Protein AF-A0A8K1D498-F1 (afdb_monomer)

pLDDT: mean 79.81, std 13.53, range [51.06, 95.0]

Mean predicted aligned error: 14.37 Å

Sequence (136 aa):
MLKQVLARQSGSTAWMSPQQKLCKALFTINFLNCSFENMSPPVVRHFNSGNQFKLSQRPPVLIRDPETWETKGPYELVTWGRGYACVASPSGPRWIPQKWVKPFVPKNPAPAEGDERQVAVASKRRCRWMKEEESS

Secondary structure (DSSP, 8-state):
-HHHHHHHHHHHHTT--HHHHHHHHHHIIIII---SS--S-HHHHHHTTTTSSS-SS--EEEEE-TTT--EEEEEEEEEEETTEEEEEETTEEEEEEGGGEEE---SSPPPPHHHHHHHHHHHHHHHHHHHHHTT-

Foldseek 3Di:
DVVVVVVVCVVVCPPDDPVRVVVVVCCCQQPVDADPVGRDGNVCCVVVVPPPFFDPAFFFKWFQDPVVRDIDDRWTWGGDDDQWTWTQDPVGIDIHGPVGIGGDDDPDDDPDPVVVVVVVVVVVVVVVVVVVVVVD

Solvent-accessible surface area (backbone atoms only — not comparable to full-atom values): 8132 Å² total; per-residue (Å²): 111,69,70,61,55,51,62,67,46,48,79,68,52,74,82,50,52,74,64,55,50,48,53,54,48,52,46,42,56,31,67,65,45,54,46,95,91,41,75,66,19,50,53,56,52,66,78,50,57,84,62,82,69,54,58,94,64,54,57,44,26,31,34,49,39,88,87,79,68,45,79,45,71,76,29,37,41,55,46,74,58,96,66,31,30,32,31,47,46,99,92,43,79,43,82,41,57,40,95,38,54,42,82,59,77,69,94,72,69,73,80,56,83,69,51,62,58,50,53,52,52,51,52,53,51,52,58,47,55,55,56,56,64,76,72,112

Structure (mmCIF, N/CA/C/O backbone):
data_AF-A0A8K1D498-F1
#
_entry.id   AF-A0A8K1D498-F1
#
loop_
_atom_site.group_PDB
_atom_site.id
_atom_site.type_symbol
_atom_site.label_atom_id
_atom_site.label_alt_id
_atom_site.label_comp_id
_atom_site.label_asym_id
_atom_site.label_entity_id
_atom_site.label_seq_id
_atom_site.pdbx_PDB_ins_code
_atom_site.Cartn_x
_atom_site.Cartn_y
_atom_site.Cartn_z
_atom_site.occupancy
_atom_site.B_iso_or_equiv
_atom_site.auth_seq_id
_atom_site.auth_comp_id
_atom_site.auth_asym_id
_atom_site.auth_atom_id
_atom_site.pdbx_PDB_model_num
ATOM 1 N N . MET A 1 1 ? -1.983 -3.645 -27.503 1.00 54.50 1 MET A N 1
ATOM 2 C CA . MET A 1 1 ? -0.989 -2.551 -27.612 1.00 54.50 1 MET A CA 1
ATOM 3 C C . MET A 1 1 ? 0.413 -2.941 -27.144 1.00 54.50 1 MET A C 1
ATOM 5 O O . MET A 1 1 ? 1.316 -2.878 -27.965 1.00 54.50 1 MET A O 1
ATOM 9 N N . LEU A 1 2 ? 0.630 -3.395 -25.899 1.00 56.41 2 LEU A N 1
ATOM 10 C CA . LEU A 1 2 ? 1.990 -3.651 -25.378 1.00 56.41 2 LEU A CA 1
ATOM 11 C C . LEU A 1 2 ? 2.813 -4.651 -26.221 1.00 56.41 2 LEU A C 1
ATOM 13 O O . LEU A 1 2 ? 3.965 -4.377 -26.538 1.00 56.41 2 LEU A O 1
ATOM 17 N N . LYS A 1 3 ? 2.206 -5.758 -26.678 1.00 62.44 3 LYS A N 1
ATOM 18 C CA . LYS A 1 3 ? 2.879 -6.748 -27.546 1.00 62.44 3 LYS A CA 1
ATOM 19 C C . LYS A 1 3 ? 3.395 -6.162 -28.873 1.00 62.44 3 LYS A C 1
ATOM 21 O O . LYS A 1 3 ? 4.495 -6.498 -29.289 1.00 62.44 3 LYS A O 1
ATOM 26 N N . GLN A 1 4 ? 2.641 -5.264 -29.513 1.00 71.88 4 GLN A N 1
ATOM 27 C CA . GLN A 1 4 ? 3.050 -4.616 -30.772 1.00 71.88 4 GLN A CA 1
ATOM 28 C C . GLN A 1 4 ? 4.172 -3.592 -30.558 1.00 71.88 4 GLN A C 1
ATOM 30 O O . GLN A 1 4 ? 5.078 -3.479 -31.381 1.00 71.88 4 GLN A O 1
ATOM 35 N N . VAL A 1 5 ? 4.136 -2.869 -29.434 1.00 69.56 5 VAL A N 1
ATOM 36 C CA . VAL A 1 5 ? 5.200 -1.932 -29.048 1.00 69.56 5 VAL A CA 1
ATOM 37 C C . VAL A 1 5 ? 6.502 -2.686 -28.764 1.00 69.56 5 VAL A C 1
ATOM 39 O O . VAL A 1 5 ? 7.555 -2.285 -29.254 1.00 69.56 5 VAL A O 1
ATOM 42 N N . LEU A 1 6 ? 6.431 -3.815 -28.051 1.00 65.56 6 LEU A N 1
ATOM 43 C CA . LEU A 1 6 ? 7.591 -4.665 -27.764 1.00 65.56 6 LEU A CA 1
ATOM 44 C C . LEU A 1 6 ? 8.179 -5.296 -29.035 1.00 65.56 6 LEU A C 1
ATOM 46 O O . LEU A 1 6 ? 9.396 -5.294 -29.205 1.00 65.56 6 LEU A O 1
ATOM 50 N N . ALA A 1 7 ? 7.331 -5.763 -29.958 1.00 69.44 7 ALA A N 1
ATOM 51 C CA . ALA A 1 7 ? 7.774 -6.301 -31.244 1.00 69.44 7 ALA A CA 1
ATOM 52 C C . ALA A 1 7 ? 8.522 -5.256 -32.095 1.00 69.44 7 ALA A C 1
ATOM 54 O O . ALA A 1 7 ? 9.539 -5.578 -32.698 1.00 69.44 7 ALA A O 1
ATOM 55 N N . ARG A 1 8 ? 8.083 -3.987 -32.090 1.00 67.62 8 ARG A N 1
ATOM 56 C CA . ARG A 1 8 ? 8.794 -2.879 -32.762 1.00 67.62 8 ARG A CA 1
ATOM 57 C C . ARG A 1 8 ? 10.118 -2.507 -32.096 1.00 67.62 8 ARG A C 1
ATOM 59 O O . ARG A 1 8 ? 11.022 -2.032 -32.775 1.00 67.62 8 ARG A O 1
ATOM 66 N N . GLN A 1 9 ? 10.246 -2.688 -30.784 1.00 65.19 9 GLN A N 1
ATOM 67 C CA . GLN A 1 9 ? 11.469 -2.345 -30.052 1.00 65.19 9 GLN A CA 1
ATOM 68 C C . GLN A 1 9 ? 12.557 -3.426 -30.144 1.00 65.19 9 GLN A C 1
ATOM 70 O O . GLN A 1 9 ? 13.727 -3.112 -29.910 1.00 65.19 9 GLN A O 1
ATOM 75 N N . SER A 1 10 ? 12.208 -4.666 -30.514 1.00 61.00 10 SER A N 1
ATOM 76 C CA . SER A 1 10 ? 13.145 -5.799 -30.513 1.00 61.00 10 SER A CA 1
ATOM 77 C C . SER A 1 10 ? 14.328 -5.598 -31.474 1.00 61.00 10 SER A C 1
ATOM 79 O O . SER A 1 10 ? 15.468 -5.893 -31.107 1.00 61.00 10 SER A O 1
ATOM 81 N N . GLY A 1 11 ? 14.098 -4.972 -32.636 1.00 62.94 11 GLY A N 1
ATOM 82 C CA . GLY A 1 11 ? 15.147 -4.650 -33.614 1.00 62.94 11 GLY A CA 1
ATOM 83 C C . GLY A 1 11 ? 16.198 -3.651 -33.108 1.00 62.94 11 GLY A C 1
ATOM 84 O O . GLY A 1 11 ? 17.357 -3.725 -33.497 1.00 62.94 11 GLY A O 1
ATOM 85 N N . SER A 1 12 ? 15.832 -2.765 -32.172 1.00 59.69 12 SER A N 1
ATOM 86 C CA . SER A 1 12 ? 16.760 -1.823 -31.521 1.00 59.69 12 SER A CA 1
ATOM 87 C C . SER A 1 12 ? 17.551 -2.467 -30.375 1.00 59.69 12 SER A C 1
ATOM 89 O O . SER A 1 12 ? 18.635 -1.998 -30.037 1.00 59.69 12 SER A O 1
ATOM 91 N N . THR A 1 13 ? 17.028 -3.533 -29.762 1.00 61.19 13 THR A N 1
ATOM 92 C CA . THR A 1 13 ? 17.651 -4.182 -28.594 1.00 61.19 13 THR A CA 1
ATOM 93 C C . THR A 1 13 ? 18.726 -5.213 -28.936 1.00 61.19 13 THR A C 1
ATOM 95 O O . THR A 1 13 ? 19.452 -5.637 -28.037 1.00 61.19 13 THR A O 1
ATOM 98 N N . ALA A 1 14 ? 18.850 -5.610 -30.205 1.00 66.00 14 ALA A N 1
ATOM 99 C CA . ALA A 1 14 ? 19.827 -6.607 -30.649 1.00 66.00 14 ALA A CA 1
ATOM 100 C C . ALA A 1 14 ? 21.287 -6.178 -30.391 1.00 66.00 14 ALA A C 1
ATOM 102 O O . ALA A 1 14 ? 22.110 -7.017 -30.046 1.00 66.00 14 ALA A O 1
ATOM 103 N N . TRP A 1 15 ? 21.576 -4.873 -30.454 1.00 76.19 15 TRP A N 1
ATOM 104 C CA . TRP A 1 15 ? 22.924 -4.302 -30.299 1.00 76.19 15 TRP A CA 1
ATOM 105 C C . TRP A 1 15 ? 23.237 -3.792 -28.885 1.00 76.19 15 TRP A C 1
ATOM 107 O O . TRP A 1 15 ? 24.305 -3.237 -28.645 1.00 76.19 15 TRP A O 1
ATOM 117 N N . MET A 1 16 ? 22.300 -3.935 -27.943 1.00 86.25 16 MET A N 1
ATOM 118 C CA . MET A 1 16 ? 22.465 -3.426 -26.581 1.00 86.25 16 MET A CA 1
ATOM 119 C C . MET A 1 16 ? 23.158 -4.451 -25.681 1.00 86.25 16 MET A C 1
ATOM 121 O O . MET A 1 16 ? 22.773 -5.625 -25.657 1.00 86.25 16 MET A O 1
ATOM 125 N N . SER A 1 17 ? 24.103 -3.990 -24.860 1.00 92.25 17 SER A N 1
ATOM 126 C CA . SER A 1 17 ? 24.673 -4.800 -23.782 1.00 92.25 17 SER A CA 1
ATOM 127 C C . SER A 1 17 ? 23.593 -5.185 -22.754 1.00 92.25 17 SER A C 1
ATOM 129 O O . SER A 1 17 ? 22.575 -4.489 -22.628 1.00 92.25 17 SER A O 1
ATOM 131 N N . PRO A 1 18 ? 23.780 -6.268 -21.975 1.00 91.69 18 PRO A N 1
ATOM 132 C CA . PRO A 1 18 ? 22.846 -6.638 -20.909 1.00 91.69 18 PRO A CA 1
ATOM 133 C C . PRO A 1 18 ? 22.548 -5.488 -19.932 1.00 91.69 18 PRO A C 1
ATOM 135 O O . PRO A 1 18 ? 21.395 -5.277 -19.557 1.00 91.69 18 PRO A O 1
ATOM 138 N N . GLN A 1 19 ? 23.559 -4.684 -19.592 1.00 92.56 19 GLN A N 1
ATOM 139 C CA . GLN A 1 19 ? 23.402 -3.513 -18.728 1.00 92.56 19 GLN A CA 1
ATOM 140 C C . GLN A 1 19 ? 22.524 -2.435 -19.374 1.00 92.56 19 GLN A C 1
ATOM 142 O O . GLN A 1 19 ? 21.631 -1.901 -18.725 1.00 92.56 19 GLN A O 1
ATOM 147 N N . GLN A 1 20 ? 22.720 -2.140 -20.662 1.00 91.06 20 GLN A N 1
ATOM 148 C CA . GLN A 1 20 ?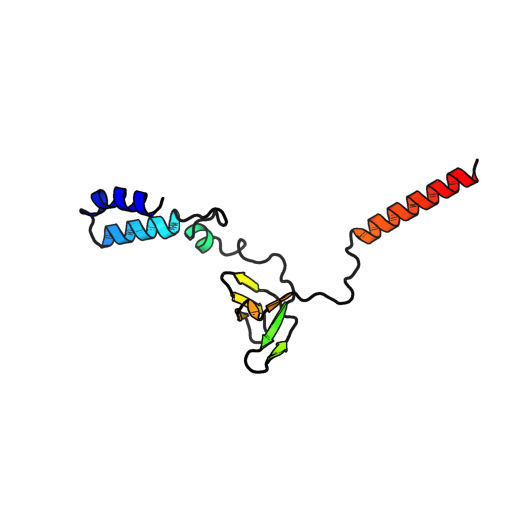 21.888 -1.167 -21.378 1.00 91.06 20 GLN A CA 1
ATOM 149 C C . GLN A 1 20 ? 20.424 -1.616 -21.455 1.00 91.06 20 GLN A C 1
ATOM 151 O O . GLN A 1 20 ? 19.519 -0.796 -21.282 1.00 91.06 20 GLN A O 1
ATOM 156 N N . LYS A 1 21 ? 20.181 -2.919 -21.657 1.00 89.00 21 LYS A N 1
ATOM 157 C CA . LYS A 1 21 ? 18.830 -3.499 -21.616 1.00 89.00 21 LYS A CA 1
ATOM 158 C C . LYS A 1 21 ? 18.193 -3.306 -20.240 1.00 89.00 21 LYS A C 1
ATOM 160 O O . LYS A 1 21 ? 17.053 -2.848 -20.164 1.00 89.00 21 LYS A O 1
ATOM 165 N N . LEU A 1 22 ? 18.936 -3.586 -19.168 1.00 93.19 22 LEU A N 1
ATOM 166 C CA . LEU A 1 22 ? 18.467 -3.396 -17.796 1.00 93.19 22 LEU A CA 1
ATOM 167 C C . LEU A 1 22 ? 18.169 -1.923 -17.491 1.00 93.19 22 LEU A C 1
ATOM 169 O O . LEU A 1 22 ? 17.077 -1.615 -17.018 1.00 93.19 22 LEU A O 1
ATOM 173 N N . CYS A 1 23 ? 19.084 -1.004 -17.809 1.00 93.06 23 CYS A N 1
ATOM 174 C CA . CYS A 1 23 ? 18.881 0.428 -17.582 1.00 93.06 23 CYS A CA 1
ATOM 175 C C . CYS A 1 23 ? 17.647 0.948 -18.329 1.00 93.06 23 CYS A C 1
ATOM 177 O O . CYS A 1 23 ? 16.829 1.658 -17.746 1.00 93.06 23 CYS A O 1
ATOM 179 N N . LYS A 1 24 ? 17.458 0.549 -19.593 1.00 90.50 24 LYS A N 1
ATOM 180 C CA . LYS A 1 24 ? 16.277 0.927 -20.384 1.00 90.50 24 LYS A CA 1
ATOM 181 C C . LYS A 1 24 ? 14.979 0.363 -19.794 1.00 90.50 24 LYS A C 1
ATOM 183 O O . LYS A 1 24 ? 13.970 1.072 -19.750 1.00 90.50 24 LYS A O 1
ATOM 188 N N . ALA A 1 25 ? 14.999 -0.883 -19.318 1.00 91.38 25 ALA A N 1
ATOM 189 C CA . ALA A 1 25 ? 13.852 -1.503 -18.660 1.00 91.38 25 ALA A CA 1
ATOM 190 C C . ALA A 1 25 ? 13.499 -0.783 -17.349 1.00 91.38 25 ALA A C 1
ATOM 192 O O . ALA A 1 25 ? 12.349 -0.390 -17.166 1.00 91.38 25 ALA A O 1
ATOM 193 N N . LEU A 1 26 ? 14.482 -0.532 -16.480 1.00 94.62 26 LEU A N 1
ATOM 194 C CA . LEU A 1 26 ? 14.287 0.192 -15.220 1.00 94.62 26 LEU A CA 1
ATOM 195 C C . LEU A 1 26 ? 13.815 1.626 -15.449 1.00 94.62 26 LEU A C 1
ATOM 197 O O . LEU A 1 26 ? 12.936 2.089 -14.727 1.00 94.62 26 LEU A O 1
ATOM 201 N N . PHE A 1 27 ? 14.347 2.317 -16.457 1.00 93.62 27 PHE A N 1
ATOM 202 C CA . PHE A 1 27 ? 13.885 3.654 -16.815 1.00 93.62 27 PHE A CA 1
ATOM 203 C C . PHE A 1 27 ? 12.399 3.635 -17.186 1.00 93.62 27 PHE A C 1
ATOM 205 O O . PHE A 1 27 ? 11.595 4.373 -16.622 1.00 93.62 27 PHE A O 1
ATOM 212 N N . THR A 1 28 ? 12.009 2.715 -18.069 1.00 93.62 28 THR A N 1
ATOM 213 C CA . THR A 1 28 ? 10.612 2.581 -18.494 1.00 93.62 28 THR A CA 1
ATOM 214 C C . THR A 1 28 ? 9.703 2.220 -17.316 1.00 93.62 28 THR A C 1
ATOM 216 O O . THR A 1 28 ? 8.666 2.849 -17.123 1.00 93.62 28 THR A O 1
ATOM 219 N N . ILE A 1 29 ? 10.105 1.248 -16.491 1.00 91.62 29 ILE A N 1
ATOM 220 C CA . ILE A 1 29 ? 9.317 0.777 -15.347 1.00 91.62 29 ILE A CA 1
ATOM 221 C C . ILE A 1 29 ? 9.170 1.864 -14.280 1.00 91.62 29 ILE A C 1
ATOM 223 O O . ILE A 1 29 ? 8.077 2.021 -13.752 1.00 91.62 29 ILE A O 1
ATOM 227 N N . ASN A 1 30 ? 10.226 2.612 -13.957 1.00 93.69 30 ASN A N 1
ATOM 228 C CA . ASN A 1 30 ? 10.209 3.538 -12.820 1.00 93.69 30 ASN A CA 1
ATOM 229 C C . ASN A 1 30 ? 9.749 4.955 -13.183 1.00 93.69 30 ASN A C 1
ATOM 231 O O . ASN A 1 30 ? 9.138 5.617 -12.342 1.00 93.69 30 ASN A O 1
ATOM 235 N N . PHE A 1 31 ? 10.018 5.415 -14.409 1.00 90.38 31 PHE A N 1
ATOM 236 C CA . PHE A 1 31 ? 9.788 6.806 -14.820 1.00 90.38 31 PHE A CA 1
ATOM 237 C C . PHE A 1 31 ? 8.640 6.970 -15.816 1.00 90.38 31 PHE A C 1
ATOM 239 O O . PHE A 1 31 ? 8.019 8.027 -15.831 1.00 90.38 31 PHE A O 1
ATOM 246 N N . LEU A 1 32 ? 8.340 5.947 -16.626 1.00 89.25 32 LEU A N 1
ATOM 247 C CA . LEU A 1 32 ? 7.329 6.043 -17.690 1.00 89.25 32 LEU A CA 1
ATOM 248 C C . LEU A 1 32 ? 6.067 5.210 -17.426 1.00 89.25 32 LEU A C 1
ATOM 250 O O . LEU A 1 32 ? 5.085 5.333 -18.156 1.00 89.25 32 LEU A O 1
ATOM 254 N N . ASN A 1 33 ? 6.078 4.340 -16.414 1.00 87.50 33 ASN A N 1
ATOM 255 C CA . ASN A 1 33 ? 4.952 3.465 -16.115 1.00 87.50 33 ASN A CA 1
ATOM 256 C C . ASN A 1 33 ? 3.867 4.211 -15.324 1.00 87.50 33 ASN A C 1
ATOM 258 O O . ASN A 1 33 ? 3.915 4.277 -14.094 1.00 87.50 33 ASN A O 1
ATOM 262 N N . CYS A 1 34 ? 2.884 4.749 -16.040 1.00 82.62 34 CYS A N 1
ATOM 263 C CA . CYS A 1 34 ? 1.675 5.346 -15.477 1.00 82.62 34 CYS A CA 1
ATOM 264 C C . CYS A 1 34 ? 0.441 4.542 -15.909 1.00 82.62 34 CYS A C 1
ATOM 266 O O . CYS A 1 34 ? 0.421 3.958 -16.994 1.00 82.62 34 CYS A O 1
ATOM 268 N N . SER A 1 35 ? -0.603 4.524 -15.079 1.00 79.19 35 SER A N 1
ATOM 269 C CA . SER A 1 35 ? -1.909 3.947 -15.427 1.00 79.19 35 SER A CA 1
ATOM 270 C C . SER A 1 35 ? -2.997 5.019 -15.421 1.00 79.19 35 SER A C 1
ATOM 272 O O . SER A 1 35 ? -2.777 6.124 -14.931 1.00 79.19 35 SER A O 1
ATOM 274 N N . PHE A 1 36 ? -4.182 4.689 -15.945 1.00 74.25 36 PHE A N 1
ATOM 275 C CA . PHE A 1 36 ? -5.341 5.589 -15.894 1.00 74.25 36 PHE A CA 1
ATOM 276 C C . PHE A 1 36 ? -5.813 5.870 -14.457 1.00 74.25 36 PHE A C 1
ATOM 278 O O . PHE A 1 36 ? -6.314 6.944 -14.159 1.00 74.25 36 PHE A O 1
ATOM 285 N N . GLU A 1 37 ? -5.637 4.910 -13.552 1.00 76.88 37 GLU A N 1
ATOM 286 C CA . GLU A 1 37 ? -6.009 5.062 -12.139 1.00 76.88 37 GLU A CA 1
ATOM 287 C C . GLU A 1 37 ? -4.913 5.756 -11.319 1.00 76.88 37 GLU A C 1
ATOM 289 O O . GLU A 1 37 ? -5.176 6.294 -10.247 1.00 76.88 37 GLU A O 1
ATOM 294 N N . ASN A 1 38 ? -3.668 5.736 -11.800 1.00 75.62 38 ASN A N 1
ATOM 295 C CA . ASN A 1 38 ? -2.532 6.333 -11.119 1.00 75.62 38 ASN A CA 1
ATOM 296 C C . ASN A 1 38 ? -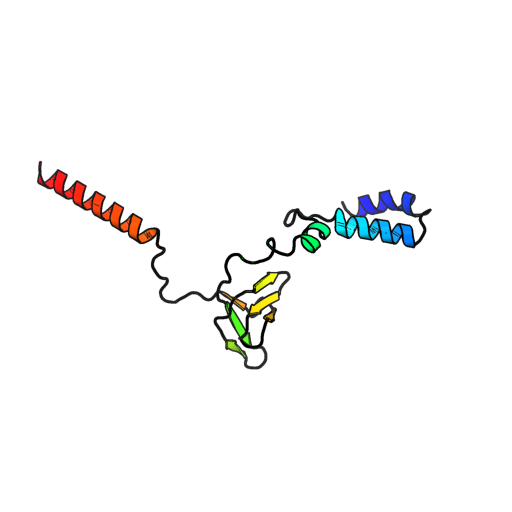1.574 6.976 -12.130 1.00 75.62 38 ASN A C 1
ATOM 298 O O . ASN A 1 38 ? -0.623 6.350 -12.610 1.00 75.62 38 ASN A O 1
ATOM 302 N N . MET A 1 39 ? -1.807 8.263 -12.390 1.00 81.25 39 MET A N 1
ATOM 303 C CA . MET A 1 39 ? -0.991 9.085 -13.289 1.00 81.25 39 MET A CA 1
ATOM 304 C C . MET A 1 39 ? 0.422 9.355 -12.759 1.00 81.25 39 MET A C 1
ATOM 306 O O . MET A 1 39 ? 1.277 9.800 -13.520 1.00 81.25 39 MET A O 1
ATOM 310 N N . SER A 1 40 ? 0.688 9.090 -11.475 1.00 85.44 40 SER A N 1
ATOM 311 C CA . SER A 1 40 ? 2.010 9.307 -10.883 1.00 85.44 40 SER A CA 1
ATOM 312 C C . SER A 1 40 ? 2.930 8.101 -11.134 1.00 85.44 40 SER A C 1
ATOM 314 O O . SER A 1 40 ? 2.655 7.010 -10.605 1.00 85.44 40 SER A O 1
ATOM 316 N N . PRO A 1 41 ? 4.048 8.270 -11.871 1.00 88.31 41 PRO A N 1
ATOM 317 C CA . PRO A 1 41 ? 4.997 7.184 -12.096 1.00 88.31 41 PRO A CA 1
ATOM 318 C C . PRO A 1 41 ? 5.645 6.740 -10.769 1.00 88.31 41 PRO A C 1
ATOM 320 O O . PRO A 1 41 ? 5.691 7.516 -9.807 1.00 88.31 41 PRO A O 1
ATOM 323 N N . PRO A 1 42 ? 6.142 5.490 -10.662 1.00 89.38 42 PRO A N 1
ATOM 324 C CA . PRO A 1 42 ? 6.732 4.956 -9.431 1.00 89.38 42 PRO A CA 1
ATOM 325 C C . PRO A 1 42 ? 7.789 5.851 -8.780 1.00 89.38 42 PRO A C 1
ATOM 327 O O . PRO A 1 42 ? 7.787 5.977 -7.559 1.00 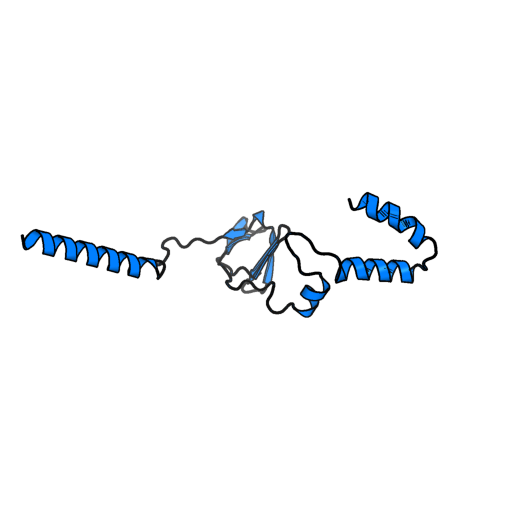89.38 42 PRO A O 1
ATOM 330 N N . VAL A 1 43 ? 8.640 6.509 -9.572 1.00 90.75 43 VAL A N 1
ATOM 331 C CA . VAL A 1 43 ? 9.678 7.414 -9.057 1.00 90.75 43 VAL A CA 1
ATOM 332 C C . VAL A 1 43 ? 9.096 8.573 -8.242 1.00 90.75 43 VAL A C 1
ATOM 334 O O . VAL A 1 43 ? 9.595 8.875 -7.162 1.00 90.75 43 VAL A O 1
ATOM 337 N N . VAL A 1 44 ? 7.992 9.169 -8.703 1.00 88.00 44 VAL A N 1
ATOM 338 C CA . VAL A 1 44 ? 7.320 10.268 -7.997 1.00 88.00 44 VAL A CA 1
ATOM 339 C C . VAL A 1 44 ? 6.774 9.760 -6.670 1.00 88.00 44 VAL A C 1
ATOM 341 O O . VAL A 1 44 ? 6.977 10.391 -5.642 1.00 88.00 44 VAL A O 1
ATOM 344 N N . ARG A 1 45 ? 6.147 8.579 -6.671 1.00 81.31 45 ARG A N 1
ATOM 345 C CA . ARG A 1 45 ? 5.593 7.966 -5.456 1.00 81.31 45 ARG A CA 1
ATOM 346 C C . ARG A 1 45 ? 6.669 7.620 -4.433 1.00 81.31 45 ARG A C 1
ATOM 348 O O . ARG A 1 45 ? 6.433 7.791 -3.246 1.00 81.31 45 ARG A O 1
ATOM 355 N N . HIS A 1 46 ? 7.830 7.150 -4.888 1.00 86.62 46 HIS A N 1
ATOM 356 C CA . HIS A 1 46 ? 8.948 6.791 -4.020 1.00 86.62 46 HIS A CA 1
ATOM 357 C C . HIS A 1 46 ? 9.474 8.009 -3.250 1.00 86.62 46 HIS A C 1
ATOM 359 O O . HIS A 1 46 ? 9.546 7.976 -2.022 1.00 86.62 46 HIS A O 1
ATOM 365 N N . PHE A 1 47 ? 9.758 9.112 -3.948 1.00 87.50 47 PHE A N 1
ATOM 366 C CA . PHE A 1 47 ? 10.315 10.312 -3.318 1.00 87.50 47 PHE A CA 1
ATOM 367 C C . PHE A 1 47 ? 9.257 11.207 -2.649 1.00 87.50 47 PHE A C 1
ATOM 369 O O . PHE A 1 47 ? 9.558 11.845 -1.646 1.00 87.50 47 PHE A O 1
ATOM 376 N N . ASN A 1 48 ? 7.998 11.188 -3.108 1.00 78.56 48 ASN A N 1
ATOM 377 C CA . ASN A 1 48 ? 6.890 11.974 -2.534 1.00 78.56 48 ASN A CA 1
ATOM 378 C C . ASN A 1 48 ? 5.985 11.163 -1.586 1.00 78.56 48 ASN A C 1
ATOM 380 O O . ASN A 1 48 ? 4.811 11.497 -1.393 1.00 78.56 48 ASN A O 1
ATOM 384 N N . SER A 1 49 ? 6.527 10.112 -0.960 1.00 64.00 49 SER A N 1
ATOM 385 C CA . SER A 1 49 ? 5.808 9.149 -0.103 1.00 64.00 49 SER A CA 1
ATOM 386 C C . SER A 1 49 ? 5.008 9.770 1.061 1.00 64.00 49 SER A C 1
ATOM 388 O O . SER A 1 49 ? 4.167 9.105 1.664 1.00 64.00 49 SER A O 1
ATOM 390 N N . GLY A 1 50 ? 5.254 11.040 1.401 1.00 60.62 50 GLY A N 1
ATOM 391 C CA . GLY A 1 50 ? 4.727 11.691 2.599 1.00 60.62 50 GLY A CA 1
ATOM 392 C C . GLY A 1 50 ? 3.214 11.927 2.625 1.00 60.62 50 GLY A C 1
ATOM 393 O O . GLY A 1 50 ? 2.633 11.793 3.701 1.00 60.62 50 GLY A O 1
ATOM 394 N N . ASN A 1 51 ? 2.576 12.240 1.488 1.00 59.72 51 ASN A N 1
ATOM 395 C CA . ASN A 1 51 ? 1.191 12.746 1.476 1.00 59.72 51 ASN A CA 1
ATOM 396 C C . ASN A 1 51 ? 0.245 12.068 0.471 1.00 59.72 51 ASN A C 1
ATOM 398 O O . ASN A 1 51 ? -0.963 12.161 0.651 1.00 59.72 51 ASN A O 1
ATOM 402 N N . GLN A 1 52 ? 0.741 11.380 -0.564 1.00 62.94 52 GLN A N 1
ATOM 403 C CA . GLN A 1 52 ? -0.132 10.845 -1.626 1.00 62.94 52 GLN A CA 1
ATOM 404 C C . GLN A 1 52 ? -0.918 9.585 -1.218 1.00 62.94 52 GLN A C 1
ATOM 406 O O . GLN A 1 52 ? -1.991 9.338 -1.756 1.00 62.94 52 GLN A O 1
ATOM 411 N N . PHE A 1 53 ? -0.392 8.790 -0.278 1.00 62.12 53 PHE A N 1
ATOM 412 C CA . PHE A 1 53 ? -0.980 7.499 0.130 1.00 62.12 53 PHE A CA 1
ATOM 413 C C . PHE A 1 53 ? -1.405 7.449 1.596 1.00 62.12 53 PHE A C 1
ATOM 415 O O . PHE A 1 53 ? -1.898 6.419 2.058 1.00 62.12 53 PHE A O 1
ATOM 422 N N . LYS A 1 54 ? -1.210 8.544 2.339 1.00 65.69 54 LYS A N 1
ATOM 423 C CA . LYS A 1 54 ? -1.775 8.664 3.679 1.00 65.69 54 LYS A CA 1
ATOM 424 C C . LYS A 1 54 ? -3.258 8.942 3.525 1.00 65.69 54 LYS A C 1
ATOM 426 O O . LYS A 1 54 ? -3.641 9.932 2.907 1.00 65.69 54 LYS A O 1
ATOM 431 N N . LEU A 1 55 ? -4.083 8.073 4.094 1.00 66.69 55 LEU A N 1
ATOM 432 C CA . LEU A 1 55 ? -5.500 8.367 4.214 1.00 66.69 55 LEU A CA 1
ATOM 433 C C . LEU A 1 55 ? -5.647 9.618 5.095 1.00 66.69 55 LEU A C 1
ATOM 435 O O . LEU A 1 55 ? -5.113 9.658 6.205 1.00 66.69 55 LEU A O 1
ATOM 439 N N . SER A 1 56 ? -6.337 10.644 4.587 1.00 68.44 56 SER A N 1
ATOM 440 C CA . SER A 1 56 ? -6.647 11.863 5.349 1.00 68.44 56 SER A CA 1
ATOM 441 C C . SER A 1 56 ? -7.518 11.558 6.567 1.00 68.44 56 SER A C 1
ATOM 443 O O . SER A 1 56 ? -7.443 12.253 7.576 1.00 68.44 56 SER A O 1
ATOM 445 N N . GLN A 1 57 ? -8.302 10.485 6.480 1.00 78.88 57 GLN A N 1
ATOM 446 C CA . GLN A 1 57 ? -9.057 9.906 7.578 1.00 78.88 57 GLN A CA 1
ATOM 447 C C . GLN A 1 57 ? -8.697 8.435 7.735 1.00 78.88 57 GLN A C 1
ATOM 449 O O . GLN A 1 57 ? -8.530 7.727 6.746 1.00 78.88 57 GLN A O 1
ATOM 454 N N . ARG A 1 58 ? -8.612 7.957 8.974 1.00 86.56 58 ARG A N 1
ATOM 455 C CA . ARG A 1 58 ? -8.373 6.545 9.284 1.00 86.56 58 ARG A CA 1
ATOM 456 C C . ARG A 1 58 ? -9.669 5.909 9.773 1.00 86.56 58 ARG A C 1
ATOM 458 O O . ARG A 1 58 ? -9.890 5.847 10.981 1.00 86.56 58 ARG A O 1
ATOM 465 N N . PRO A 1 59 ? -10.568 5.500 8.862 1.00 90.12 59 PRO A N 1
ATOM 466 C CA . PRO A 1 59 ? -11.862 4.984 9.269 1.00 90.12 59 PRO A CA 1
ATOM 467 C C . PRO A 1 59 ? -11.690 3.721 10.127 1.00 90.12 59 PRO A C 1
ATOM 469 O O . PRO A 1 59 ? -10.805 2.902 9.844 1.00 90.12 59 PRO A O 1
ATOM 472 N N . PRO A 1 60 ? -12.529 3.542 11.159 1.00 93.12 60 PRO A N 1
ATOM 473 C CA . PRO A 1 60 ? -12.528 2.332 11.960 1.00 93.12 60 PRO A CA 1
ATOM 474 C C . PRO A 1 60 ? -13.010 1.133 11.132 1.00 93.12 60 PRO A C 1
ATOM 476 O O . PRO A 1 60 ? -13.991 1.208 10.387 1.00 93.12 60 PRO A O 1
ATOM 479 N N . VAL A 1 61 ? -12.335 -0.000 11.288 1.00 94.75 61 VAL A N 1
ATOM 480 C CA . VAL A 1 61 ? -12.670 -1.268 10.638 1.00 94.75 61 VAL A CA 1
ATOM 481 C C . VAL A 1 61 ? -12.705 -2.410 11.646 1.00 94.75 61 VAL A C 1
ATOM 483 O O . VAL A 1 61 ? -11.954 -2.448 12.619 1.00 94.75 61 VAL A O 1
ATOM 486 N N . LEU A 1 62 ? -13.589 -3.362 11.391 1.00 94.69 62 LEU A N 1
ATOM 487 C CA . LEU A 1 62 ? -13.667 -4.642 12.074 1.00 94.69 62 LEU A CA 1
ATOM 488 C C . LEU A 1 62 ? -12.867 -5.684 11.295 1.00 94.69 62 LEU A C 1
ATOM 490 O O . LEU A 1 62 ? -12.897 -5.712 10.063 1.00 94.69 62 LEU A O 1
ATOM 494 N N . ILE A 1 63 ? -12.176 -6.557 12.017 1.00 94.56 63 ILE A N 1
ATOM 495 C CA . ILE A 1 63 ? -11.293 -7.575 11.450 1.00 94.56 63 ILE A CA 1
ATOM 496 C C . ILE A 1 63 ? -11.723 -8.939 11.954 1.00 94.56 63 ILE A C 1
ATOM 498 O O . ILE A 1 63 ? -11.890 -9.127 13.155 1.00 94.56 63 ILE A O 1
ATOM 502 N N . ARG A 1 64 ? -11.850 -9.909 11.053 1.00 93.62 64 ARG A N 1
ATOM 503 C CA . ARG A 1 64 ? -12.008 -11.311 11.429 1.00 93.62 64 ARG A CA 1
ATOM 504 C C . ARG A 1 64 ? -10.641 -11.934 11.689 1.00 93.62 64 ARG A C 1
ATOM 506 O O . ARG A 1 64 ? -9.794 -11.945 10.796 1.00 93.62 64 ARG A O 1
ATOM 513 N N . ASP A 1 65 ? -10.439 -12.435 12.898 1.00 88.19 65 ASP A N 1
ATOM 514 C CA . ASP A 1 65 ? -9.224 -13.145 13.274 1.00 88.19 65 ASP A CA 1
ATOM 515 C C . ASP A 1 65 ? -9.206 -14.532 12.601 1.00 88.19 65 ASP A C 1
ATOM 517 O O . ASP A 1 65 ? -10.186 -15.267 12.733 1.00 88.19 65 ASP A O 1
ATOM 521 N N . PRO A 1 66 ? -8.156 -14.903 11.846 1.00 82.81 66 PRO A N 1
ATOM 522 C CA . PRO A 1 66 ? -8.062 -16.236 11.256 1.00 82.81 66 PRO A CA 1
ATOM 523 C C . PRO A 1 66 ? -7.913 -17.365 12.280 1.00 82.81 66 PRO A C 1
ATOM 525 O O . PRO A 1 66 ? -8.292 -18.491 11.971 1.00 82.81 66 PRO A O 1
ATOM 528 N N . GLU A 1 67 ? -7.355 -17.091 13.460 1.00 86.06 67 GLU A N 1
ATOM 529 C CA . GLU A 1 67 ? -7.096 -18.112 14.480 1.00 86.06 67 GLU A CA 1
ATOM 530 C C . GLU A 1 67 ? -8.337 -18.351 15.337 1.00 86.06 67 GLU A C 1
ATOM 532 O O . GLU A 1 67 ? -8.756 -19.491 15.524 1.00 86.06 67 GLU A O 1
ATOM 537 N N . THR A 1 68 ? -8.964 -17.275 15.823 1.00 88.12 68 THR A N 1
ATOM 538 C CA . THR A 1 68 ? -10.128 -17.381 16.719 1.00 88.12 68 THR A CA 1
ATOM 539 C C . THR A 1 68 ? -11.466 -17.333 15.985 1.00 88.12 68 THR A C 1
ATOM 541 O O . THR A 1 68 ? -12.500 -17.610 16.581 1.00 88.12 68 THR A O 1
ATOM 544 N N . TRP A 1 69 ? -11.475 -16.984 14.693 1.00 89.44 69 TRP A N 1
ATOM 545 C CA . TRP A 1 69 ? -12.669 -16.739 13.865 1.00 89.44 69 TRP A CA 1
ATOM 546 C C . TRP A 1 69 ? -13.594 -15.617 14.346 1.00 89.44 69 TRP A C 1
ATOM 548 O O . TRP A 1 69 ? -14.613 -15.339 13.697 1.00 89.44 69 TRP A O 1
ATOM 558 N N . GLU A 1 70 ? -13.220 -14.937 15.423 1.00 93.19 70 GLU A N 1
ATOM 559 C CA . GLU A 1 70 ? -13.959 -13.839 16.024 1.00 93.19 70 GLU A CA 1
ATOM 560 C C . GLU A 1 70 ? -13.738 -12.537 15.263 1.00 93.19 70 GLU A C 1
ATOM 562 O O . GLU A 1 70 ? -12.725 -12.325 14.595 1.00 93.19 70 GLU A O 1
ATOM 567 N N . THR A 1 71 ? -14.701 -11.628 15.388 1.00 92.94 71 THR A N 1
ATOM 568 C CA . THR A 1 71 ? -14.559 -10.269 14.868 1.00 92.94 71 THR A CA 1
ATOM 569 C C . THR A 1 71 ? -14.008 -9.370 15.970 1.00 92.94 71 THR A C 1
ATOM 571 O O . THR A 1 71 ? -14.655 -9.186 16.995 1.00 92.94 71 THR A O 1
ATOM 574 N N . LYS A 1 72 ? -12.822 -8.804 15.749 1.00 92.06 72 LYS A N 1
ATOM 575 C CA . LYS A 1 72 ? -12.116 -7.893 16.656 1.00 92.06 72 LYS A CA 1
ATOM 576 C C . LYS A 1 72 ? -12.123 -6.466 16.101 1.00 92.06 72 LYS A C 1
ATOM 578 O O . LYS A 1 72 ? -12.225 -6.261 14.888 1.00 92.06 72 LYS A O 1
ATOM 583 N N . GLY A 1 73 ? -11.981 -5.484 16.985 1.00 88.81 73 GLY A N 1
ATOM 584 C CA . GLY A 1 73 ? -11.949 -4.060 16.643 1.00 88.81 73 GLY A CA 1
ATOM 585 C C . GLY A 1 73 ? -13.041 -3.258 17.356 1.00 88.81 73 GLY A C 1
ATOM 586 O O . GLY A 1 73 ? -13.696 -3.790 18.254 1.00 88.81 73 GLY A O 1
ATOM 587 N N . PRO A 1 74 ? -13.252 -1.989 16.973 1.00 92.06 74 PRO A N 1
ATOM 588 C CA . PRO A 1 74 ? -12.735 -1.323 15.771 1.00 92.06 74 PRO A CA 1
ATOM 589 C C . PRO A 1 74 ? -11.239 -0.963 15.827 1.00 92.06 74 PRO A C 1
ATOM 591 O O . PRO A 1 74 ? -10.743 -0.504 16.849 1.00 92.06 74 PRO A O 1
ATOM 594 N N . TYR A 1 75 ? -10.535 -1.135 14.705 1.00 93.31 75 TYR A N 1
ATOM 595 C CA . TYR A 1 75 ? -9.145 -0.705 14.501 1.00 93.31 75 TYR A CA 1
ATOM 596 C C . TYR A 1 75 ? -9.063 0.379 13.427 1.00 93.31 75 TYR A C 1
ATOM 598 O O . TYR A 1 75 ? -9.862 0.382 12.495 1.00 93.31 75 TYR A O 1
ATOM 606 N N . GLU A 1 76 ? -8.082 1.273 13.507 1.00 93.12 76 GLU A N 1
ATOM 607 C CA . GLU A 1 76 ? -7.870 2.286 12.469 1.00 93.12 76 GLU A CA 1
ATOM 608 C C . GLU A 1 76 ? -7.314 1.663 11.180 1.00 93.12 76 GLU A C 1
ATOM 610 O O . GLU A 1 76 ? -6.320 0.929 11.201 1.00 93.12 76 GLU A O 1
ATOM 615 N N . LEU A 1 77 ? -7.912 1.994 10.033 1.00 92.50 77 LEU A N 1
ATOM 616 C CA . LEU A 1 77 ? -7.362 1.640 8.727 1.00 92.50 77 LEU A CA 1
ATOM 617 C C . LEU A 1 77 ? -6.165 2.540 8.378 1.00 92.50 77 LEU A C 1
ATOM 619 O O . LEU A 1 77 ? -6.280 3.764 8.356 1.00 92.50 77 LEU A O 1
ATOM 623 N N . VAL A 1 78 ? -5.027 1.930 8.043 1.00 91.06 78 VAL A N 1
ATOM 624 C CA . VAL A 1 78 ? -3.806 2.636 7.617 1.00 91.06 78 VAL A CA 1
ATOM 625 C C . VAL A 1 78 ? -3.754 2.770 6.096 1.00 91.06 78 VAL A C 1
ATOM 627 O O . VAL A 1 78 ? -3.501 3.854 5.577 1.00 91.06 78 VAL A O 1
ATOM 630 N N . THR A 1 79 ? -3.978 1.673 5.368 1.00 90.81 79 THR A N 1
ATOM 631 C CA . THR A 1 79 ? -4.037 1.657 3.897 1.00 90.81 79 THR A CA 1
ATOM 632 C C . THR A 1 79 ? -4.769 0.412 3.392 1.00 90.81 79 THR A C 1
ATOM 634 O O . THR A 1 79 ? -4.916 -0.565 4.126 1.00 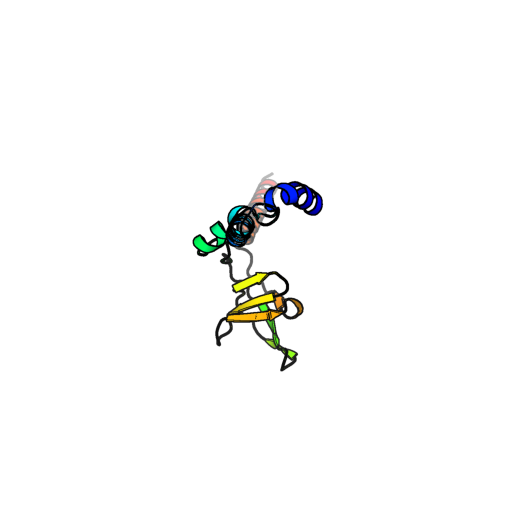90.81 79 THR A O 1
ATOM 637 N N . TRP A 1 80 ? -5.222 0.426 2.139 1.00 89.56 80 TRP A N 1
ATOM 638 C CA . TRP A 1 80 ? -5.950 -0.675 1.510 1.00 89.56 80 TRP A CA 1
ATOM 639 C C . TRP A 1 80 ? -5.606 -0.749 0.024 1.00 89.56 80 TRP A C 1
ATOM 641 O O . TRP A 1 80 ? -5.682 0.247 -0.691 1.00 89.56 80 TRP A O 1
ATOM 651 N N . GLY A 1 81 ? -5.260 -1.936 -0.471 1.00 87.75 81 GLY A N 1
ATOM 652 C CA . GLY A 1 81 ? -5.069 -2.154 -1.900 1.00 87.75 81 GLY A CA 1
ATOM 653 C C . GLY A 1 81 ? -4.682 -3.587 -2.242 1.00 87.75 81 GLY A C 1
ATOM 654 O O . GLY A 1 81 ? -4.154 -4.324 -1.413 1.00 87.75 81 GLY A O 1
ATOM 655 N N . ARG A 1 82 ? -4.926 -3.980 -3.498 1.00 88.00 82 ARG A N 1
ATOM 656 C CA . ARG A 1 82 ? -4.505 -5.277 -4.064 1.00 88.00 82 ARG A CA 1
ATOM 657 C C . ARG A 1 82 ? -4.924 -6.500 -3.225 1.00 88.00 82 ARG A C 1
ATOM 659 O O . ARG A 1 82 ? -4.164 -7.454 -3.107 1.00 88.00 82 ARG A O 1
ATOM 666 N N . GLY A 1 83 ? -6.123 -6.468 -2.641 1.00 93.50 83 GLY A N 1
ATOM 667 C CA . GLY A 1 83 ? -6.681 -7.589 -1.873 1.00 93.50 83 GLY A CA 1
ATOM 668 C C . GLY A 1 83 ? -6.248 -7.660 -0.406 1.00 93.50 83 GLY A C 1
ATOM 669 O O . GLY A 1 83 ? -6.602 -8.622 0.277 1.00 93.50 83 GLY A O 1
ATOM 670 N N . TYR A 1 84 ? -5.537 -6.650 0.100 1.00 93.56 84 TYR A N 1
ATOM 671 C CA . TYR A 1 84 ? -5.112 -6.566 1.495 1.00 93.56 84 TYR A CA 1
ATOM 672 C C . TYR A 1 84 ? -5.372 -5.178 2.078 1.00 93.56 84 TYR A C 1
ATOM 674 O O . TYR A 1 84 ? -5.413 -4.174 1.364 1.00 93.56 84 TYR A O 1
ATOM 682 N N . ALA A 1 85 ? -5.503 -5.127 3.397 1.00 93.38 85 ALA A N 1
ATOM 683 C CA . ALA A 1 85 ? -5.587 -3.903 4.171 1.00 93.38 85 ALA A CA 1
ATOM 684 C C . ALA A 1 85 ? -4.553 -3.931 5.297 1.00 93.38 85 ALA A C 1
ATOM 686 O O . ALA A 1 85 ? -4.322 -4.972 5.910 1.00 93.38 85 ALA A O 1
ATOM 687 N N . CYS A 1 86 ? -3.936 -2.789 5.569 1.00 92.62 86 CYS A N 1
ATOM 688 C CA . CYS A 1 86 ? -3.090 -2.589 6.734 1.00 92.62 86 CYS A CA 1
ATOM 689 C C . CYS A 1 86 ? -3.894 -1.842 7.797 1.00 92.62 86 CYS A C 1
ATOM 691 O O . CYS A 1 86 ? -4.469 -0.789 7.510 1.00 92.62 86 CYS A O 1
ATOM 693 N N . VAL A 1 87 ? -3.928 -2.377 9.011 1.00 93.50 87 VAL A N 1
ATOM 694 C CA . VAL A 1 87 ? -4.672 -1.827 10.152 1.00 93.50 87 VAL A CA 1
ATOM 695 C C . VAL A 1 87 ? -3.735 -1.540 11.318 1.00 93.50 87 VAL A C 1
ATOM 697 O O . VAL A 1 87 ? -2.769 -2.273 11.536 1.00 93.50 87 VAL A O 1
ATOM 700 N N . ALA A 1 88 ? -4.008 -0.486 12.080 1.00 92.56 88 ALA A N 1
ATOM 701 C CA . ALA A 1 88 ? -3.270 -0.178 13.296 1.00 92.56 88 ALA A CA 1
ATOM 702 C C . ALA A 1 88 ? -3.853 -0.989 14.464 1.00 92.56 88 ALA A C 1
ATOM 704 O O . ALA A 1 88 ? -4.926 -0.683 14.982 1.00 92.56 88 ALA A O 1
ATOM 705 N N . SER A 1 89 ? -3.148 -2.050 14.854 1.00 89.56 89 SER A N 1
ATOM 706 C CA . SER A 1 89 ? -3.428 -2.826 16.066 1.00 89.56 89 SER A CA 1
ATOM 707 C C . SER A 1 89 ? -2.592 -2.277 17.234 1.00 89.56 89 SER A C 1
ATOM 709 O O . SER A 1 89 ? -1.538 -1.684 16.989 1.00 89.56 89 SER A O 1
ATOM 711 N N . PRO A 1 90 ? -2.983 -2.510 18.503 1.00 88.00 90 PRO A N 1
ATOM 712 C CA . PRO A 1 90 ? -2.143 -2.204 19.667 1.00 88.00 90 PRO A CA 1
ATOM 713 C C . PRO A 1 90 ? -0.729 -2.800 19.589 1.00 88.00 90 PRO A C 1
ATOM 715 O O . PRO A 1 90 ? 0.222 -2.222 20.097 1.00 88.00 90 PRO A O 1
ATOM 718 N N . SER A 1 91 ? -0.574 -3.935 18.902 1.00 89.25 91 SER A N 1
ATOM 719 C CA . SER A 1 91 ? 0.718 -4.587 18.647 1.00 89.25 91 SER A CA 1
ATOM 720 C C . SER A 1 91 ? 1.515 -3.980 17.478 1.00 89.25 91 SER A C 1
ATOM 722 O O . SER A 1 91 ? 2.529 -4.543 17.079 1.00 89.25 91 SER A O 1
ATOM 724 N N . GLY A 1 92 ? 1.020 -2.906 16.859 1.00 91.06 92 GLY A N 1
ATOM 725 C CA . GLY A 1 92 ? 1.566 -2.300 15.645 1.00 91.06 92 GLY A CA 1
ATOM 726 C C . GLY A 1 92 ? 0.772 -2.613 14.365 1.00 91.06 92 GLY A C 1
ATOM 727 O O . GLY A 1 92 ? -0.251 -3.306 14.407 1.00 91.06 92 GLY A O 1
ATOM 728 N N . PRO A 1 93 ? 1.212 -2.087 13.205 1.00 92.06 93 PRO A N 1
ATOM 729 C CA . PRO A 1 93 ? 0.527 -2.276 11.929 1.00 92.06 93 PRO A CA 1
ATOM 730 C C . PRO A 1 93 ? 0.499 -3.744 11.490 1.00 92.06 93 PRO A C 1
ATOM 732 O O . PRO A 1 93 ? 1.525 -4.425 11.503 1.00 92.06 93 PRO A O 1
ATOM 735 N N . ARG A 1 94 ? -0.666 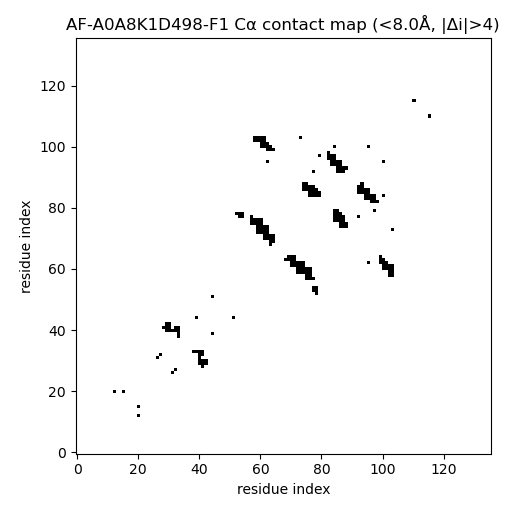-4.229 11.055 1.00 92.31 94 ARG A N 1
ATOM 736 C CA . ARG A 1 94 ? -0.861 -5.614 10.601 1.00 92.31 94 ARG A CA 1
ATOM 737 C C . ARG A 1 94 ? -1.538 -5.657 9.235 1.00 92.31 94 ARG A C 1
ATOM 739 O O . ARG A 1 94 ? -2.517 -4.951 9.011 1.00 92.31 94 ARG A O 1
ATOM 746 N N . TRP A 1 95 ? -1.052 -6.528 8.349 1.00 93.25 95 TRP A N 1
ATOM 747 C CA . TRP A 1 95 ? -1.682 -6.814 7.058 1.00 93.25 95 TRP A CA 1
ATOM 748 C C . TRP A 1 95 ? -2.740 -7.909 7.187 1.00 93.25 95 TRP A C 1
ATOM 750 O O . TRP A 1 95 ? -2.454 -9.001 7.670 1.00 93.25 95 TRP A O 1
ATOM 760 N N . ILE A 1 96 ? -3.952 -7.622 6.722 1.00 93.31 96 ILE A N 1
ATOM 761 C CA . ILE A 1 96 ? -5.111 -8.512 6.767 1.00 93.31 96 ILE A CA 1
ATOM 762 C C . ILE A 1 96 ? -5.673 -8.680 5.350 1.00 93.31 96 ILE A C 1
ATOM 764 O O . ILE A 1 96 ? -5.800 -7.690 4.622 1.00 93.31 96 ILE A O 1
ATOM 768 N N . PRO A 1 97 ? -6.046 -9.903 4.933 1.00 95.00 97 PRO A N 1
ATOM 769 C CA . PRO A 1 97 ? -6.790 -10.113 3.698 1.00 95.00 97 PRO A CA 1
ATOM 770 C C . PRO A 1 97 ? -8.081 -9.291 3.667 1.00 95.00 97 PRO A C 1
ATOM 772 O O . PRO A 1 97 ? -8.886 -9.343 4.594 1.00 95.00 97 PRO A O 1
ATOM 775 N N . GLN A 1 98 ? -8.332 -8.601 2.557 1.00 94.62 98 GLN A N 1
ATOM 776 C CA . GLN A 1 98 ? -9.492 -7.723 2.373 1.00 94.62 98 GLN A CA 1
ATOM 777 C C . GLN A 1 98 ? -10.828 -8.408 2.713 1.00 94.62 98 GLN A C 1
ATOM 779 O O . GLN A 1 98 ? -11.706 -7.795 3.310 1.00 94.62 98 GLN A O 1
ATOM 784 N N . LYS A 1 99 ? -10.971 -9.699 2.392 1.00 94.31 99 LYS A N 1
ATOM 785 C CA . LYS A 1 99 ? -12.174 -10.502 2.686 1.00 94.31 99 LYS A CA 1
ATOM 786 C C . LYS A 1 99 ? -12.518 -10.622 4.180 1.00 94.31 99 LYS A C 1
ATOM 788 O O . LYS A 1 99 ? -13.621 -11.044 4.517 1.00 94.31 99 LYS A O 1
ATOM 793 N N . TRP A 1 100 ? -11.581 -10.306 5.070 1.00 94.69 100 TRP A N 1
ATOM 794 C CA . TRP A 1 100 ? -11.746 -10.369 6.525 1.00 94.69 100 TRP A CA 1
ATOM 795 C C . TRP A 1 100 ? -11.878 -8.993 7.171 1.00 94.69 100 TRP A C 1
ATOM 797 O O . TRP A 1 100 ? -11.961 -8.908 8.392 1.00 94.69 100 TRP A O 1
ATOM 807 N N . VAL A 1 101 ? -11.920 -7.929 6.371 1.00 94.38 101 VAL A N 1
ATOM 808 C CA . VAL A 1 101 ? -12.055 -6.555 6.848 1.00 94.38 101 VAL A CA 1
ATOM 809 C C . VAL A 1 101 ? -13.447 -6.043 6.508 1.00 94.38 101 VAL A C 1
ATOM 811 O O . VAL A 1 101 ? -13.908 -6.168 5.374 1.00 94.38 101 VAL A O 1
ATOM 814 N N . LYS A 1 102 ? -14.129 -5.461 7.494 1.00 93.88 102 LYS A N 1
ATOM 815 C CA . LYS A 1 102 ? -15.446 -4.839 7.331 1.00 93.88 102 LYS A CA 1
ATOM 816 C C . LYS A 1 102 ? -15.415 -3.405 7.865 1.00 93.88 102 LYS A C 1
ATOM 818 O O . LYS A 1 102 ? -14.930 -3.210 8.976 1.00 93.88 102 LYS A O 1
ATOM 823 N N . PRO A 1 103 ? -15.931 -2.404 7.131 1.00 92.44 103 PRO A N 1
ATOM 824 C CA . PRO A 1 103 ? -16.103 -1.058 7.673 1.00 92.44 103 PRO A CA 1
ATOM 825 C C . PRO A 1 103 ? -16.948 -1.081 8.951 1.00 92.44 103 PRO A C 1
ATOM 827 O O . PRO A 1 103 ? -17.958 -1.787 9.012 1.00 92.44 103 PRO A O 1
ATOM 830 N N . PHE A 1 104 ? -16.538 -0.330 9.973 1.00 91.69 104 PHE A N 1
ATOM 831 C CA . PHE A 1 104 ? -17.337 -0.161 11.182 1.00 91.69 104 PHE A CA 1
ATOM 832 C C . PHE A 1 104 ? -18.345 0.976 10.986 1.00 91.69 104 PHE A C 1
ATOM 834 O O . PHE A 1 104 ? -17.963 2.092 10.639 1.00 91.69 104 PHE A O 1
ATOM 841 N N . VAL A 1 105 ? -19.626 0.697 11.237 1.00 86.00 105 VAL A N 1
ATOM 842 C CA . VAL A 1 105 ? -20.703 1.695 11.208 1.00 86.00 105 VAL A CA 1
ATOM 843 C C . VAL A 1 105 ? -21.241 1.862 12.634 1.00 86.00 105 VAL A C 1
ATOM 845 O O . VAL A 1 105 ? -21.765 0.891 13.189 1.00 86.00 105 VA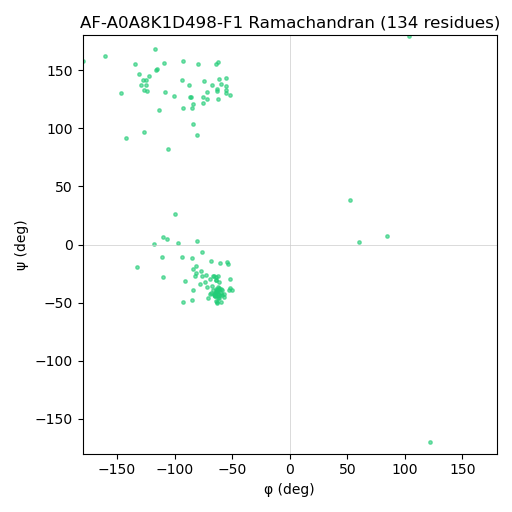L A O 1
ATOM 848 N N . PRO A 1 106 ? -21.108 3.049 13.256 1.00 82.25 106 PRO A N 1
ATOM 849 C CA . PRO A 1 106 ? -21.684 3.314 14.572 1.00 82.25 106 PRO A CA 1
ATOM 850 C C . PRO A 1 106 ? -23.210 3.142 14.559 1.00 82.25 106 PRO A C 1
ATOM 852 O O . PRO A 1 106 ? -23.876 3.592 13.631 1.00 82.25 106 PRO A O 1
ATOM 855 N N . LYS A 1 107 ? -23.776 2.520 15.604 1.00 74.50 107 LYS A N 1
ATOM 856 C CA . LYS A 1 107 ? -25.228 2.262 15.709 1.00 74.50 107 LYS A CA 1
ATOM 857 C C . LYS A 1 107 ? -26.083 3.532 15.837 1.00 74.50 107 LYS A C 1
ATOM 859 O O . LYS A 1 107 ? -27.223 3.508 15.400 1.00 74.50 107 LYS A O 1
ATOM 864 N N . ASN A 1 108 ? -25.525 4.615 16.380 1.00 74.06 108 ASN A N 1
ATOM 865 C CA . ASN A 1 108 ? -26.102 5.960 16.352 1.00 74.06 108 ASN A CA 1
ATOM 866 C C . ASN A 1 108 ? -25.041 6.905 15.776 1.00 74.06 108 ASN A C 1
ATOM 868 O O . ASN A 1 108 ? -24.140 7.308 16.518 1.00 74.06 108 ASN A O 1
ATOM 872 N N . PRO A 1 109 ? -25.067 7.220 14.471 1.00 66.06 109 PRO A N 1
ATOM 873 C CA . PRO A 1 109 ? -24.230 8.293 13.961 1.00 66.06 109 PRO A CA 1
ATOM 874 C C . PRO A 1 109 ? -24.680 9.600 14.625 1.00 66.06 109 PRO A C 1
ATOM 876 O O . PRO A 1 109 ? -25.877 9.878 14.698 1.00 66.06 109 PRO A O 1
ATOM 879 N N . ALA A 1 110 ? -23.734 10.393 15.135 1.00 63.44 110 ALA A N 1
ATOM 880 C CA . ALA A 1 110 ? -24.042 11.773 15.493 1.00 63.44 110 ALA A CA 1
ATOM 881 C C . ALA A 1 110 ? -24.626 12.473 14.249 1.00 63.44 110 ALA A C 1
ATOM 883 O O . ALA A 1 110 ? -24.170 12.168 13.137 1.00 63.44 110 ALA A O 1
ATOM 884 N N . PRO A 1 111 ? -25.618 13.371 14.394 1.00 56.94 111 PRO A N 1
ATOM 885 C CA . PRO A 1 111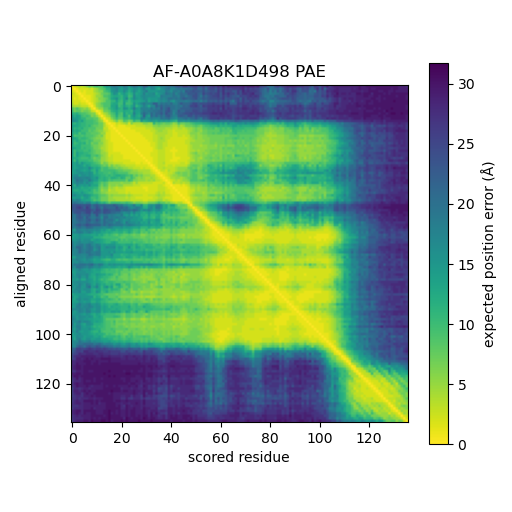 ? -26.100 14.157 13.268 1.00 56.94 111 PRO A CA 1
ATOM 886 C C . PRO A 1 111 ? -24.895 14.822 12.606 1.00 56.94 111 PRO A C 1
ATOM 888 O O . PRO A 1 111 ? -24.064 15.421 13.290 1.00 56.94 111 PRO A O 1
ATOM 891 N N . ALA A 1 112 ? -24.750 14.671 11.290 1.00 60.06 112 ALA A N 1
ATOM 892 C CA . ALA A 1 112 ? -23.715 15.404 10.575 1.00 60.06 112 ALA A CA 1
ATOM 893 C C . ALA A 1 112 ? -23.925 16.898 10.873 1.00 60.06 112 ALA A C 1
ATOM 895 O O . ALA A 1 112 ? -25.046 17.377 10.736 1.00 60.06 112 ALA A O 1
ATOM 896 N N . GLU A 1 113 ? -22.885 17.641 11.270 1.00 57.59 113 GLU A N 1
ATOM 897 C CA . GLU A 1 113 ? -23.005 19.059 11.680 1.00 57.59 113 GLU A CA 1
ATOM 898 C C . GLU A 1 113 ? -23.703 19.966 10.637 1.00 57.59 113 GLU A C 1
ATOM 900 O O . GLU A 1 113 ? -24.150 21.072 10.945 1.00 57.59 113 GLU A O 1
ATOM 905 N N . GLY A 1 114 ? -23.820 19.508 9.386 1.00 55.06 114 GLY A N 1
ATOM 906 C CA . GLY A 1 114 ? -24.572 20.185 8.331 1.00 55.06 114 GLY A CA 1
ATOM 907 C C . GLY A 1 114 ? -26.097 20.039 8.416 1.00 55.06 114 GLY A C 1
ATOM 908 O O . GLY A 1 114 ? -26.803 20.891 7.878 1.00 55.06 114 GLY A O 1
ATOM 909 N N . ASP A 1 115 ? -26.608 19.006 9.085 1.00 55.62 115 ASP A N 1
ATOM 910 C CA . ASP A 1 115 ? -28.032 18.657 9.089 1.00 55.62 115 ASP A CA 1
ATOM 911 C C . ASP A 1 115 ? -28.807 19.465 10.142 1.00 55.62 115 ASP A C 1
ATOM 913 O O . ASP A 1 115 ? -29.859 20.028 9.848 1.00 55.62 115 ASP A O 1
ATOM 917 N N . GLU A 1 116 ? -28.229 19.686 11.329 1.00 57.28 116 GLU A N 1
ATOM 918 C CA . GLU A 1 116 ? -28.841 20.532 12.368 1.00 57.28 116 GLU A CA 1
ATOM 919 C C . GLU A 1 116 ? -29.068 21.975 11.893 1.00 57.28 116 GLU A C 1
ATOM 921 O O . GLU A 1 116 ? -30.112 22.573 12.166 1.00 57.28 116 GLU A O 1
ATOM 926 N N . ARG A 1 117 ? -28.127 22.536 11.116 1.00 58.94 117 ARG A N 1
ATOM 927 C CA . ARG A 1 117 ? -28.280 23.878 10.530 1.00 58.94 117 ARG A CA 1
ATOM 928 C C . ARG A 1 117 ? -29.393 23.920 9.487 1.00 58.94 117 ARG A C 1
ATOM 930 O O . ARG A 1 117 ? -30.136 24.899 9.446 1.00 58.94 117 ARG A O 1
ATOM 937 N N . GLN A 1 118 ? -29.540 22.882 8.664 1.00 60.91 118 GLN A N 1
ATOM 938 C CA . GLN A 1 118 ? -30.612 22.816 7.668 1.00 60.91 118 GLN A CA 1
ATOM 939 C C . GLN A 1 118 ? -31.983 22.636 8.322 1.00 60.91 118 GLN A C 1
ATOM 941 O O . GLN A 1 118 ? -32.923 23.352 7.969 1.00 60.91 118 GLN A O 1
ATOM 946 N N . VAL A 1 119 ? -32.085 21.766 9.328 1.00 65.38 119 VAL A N 1
ATOM 947 C CA . VAL A 1 119 ? -33.313 21.544 10.104 1.00 65.38 119 VAL A CA 1
ATOM 948 C C . VAL A 1 119 ? -33.724 22.820 10.845 1.00 65.38 119 VAL A C 1
ATOM 950 O O . VAL A 1 119 ? -34.890 23.215 10.791 1.00 65.38 119 VAL A O 1
ATOM 953 N N . ALA A 1 120 ? -32.775 23.538 11.455 1.00 68.94 120 ALA A N 1
ATOM 954 C CA . ALA A 1 120 ? -33.048 24.813 12.118 1.00 68.94 120 ALA A CA 1
ATOM 955 C C . ALA A 1 120 ? -33.541 25.894 11.138 1.00 68.94 120 ALA A C 1
ATOM 957 O O . ALA A 1 120 ? -34.474 26.640 11.450 1.00 68.94 120 ALA A O 1
ATOM 958 N N . VAL A 1 121 ? -32.958 25.971 9.936 1.00 73.25 121 VAL A N 1
ATOM 959 C CA . VAL A 1 121 ? -33.379 26.915 8.886 1.00 73.25 121 VAL A CA 1
ATOM 960 C C . VAL A 1 121 ? -34.765 26.559 8.340 1.00 73.25 121 VAL A C 1
ATOM 962 O O . VAL A 1 121 ? -35.595 27.455 8.166 1.00 73.25 121 VAL A O 1
ATOM 965 N N . ALA A 1 122 ? -35.053 25.275 8.118 1.00 72.50 122 ALA A N 1
ATOM 966 C CA . ALA A 1 122 ? -36.359 24.801 7.664 1.00 72.50 122 ALA A CA 1
ATOM 967 C C . ALA A 1 122 ? -37.462 25.068 8.704 1.00 72.50 122 ALA A C 1
ATOM 969 O O .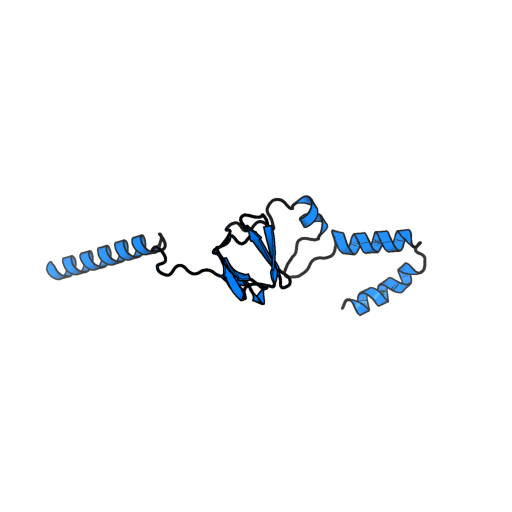 ALA A 1 122 ? -38.519 25.594 8.347 1.00 72.50 122 ALA A O 1
ATOM 970 N N . SER A 1 123 ? -37.196 24.811 9.990 1.00 75.94 123 SER A N 1
ATOM 971 C CA . SER A 1 123 ? -38.112 25.154 11.088 1.00 75.94 123 SER A CA 1
ATOM 972 C C . SER A 1 123 ? -38.386 26.655 11.161 1.00 75.94 123 SER A C 1
ATOM 974 O O . SER A 1 123 ? -39.540 27.064 11.260 1.00 75.94 123 SER A O 1
ATOM 976 N N . LYS A 1 124 ? -37.358 27.505 11.018 1.00 75.06 124 LYS A N 1
ATOM 977 C CA . LYS A 1 124 ? -37.535 28.969 11.013 1.00 75.06 124 LYS A CA 1
ATOM 978 C C . LYS A 1 124 ? -38.394 29.460 9.848 1.00 75.06 124 LYS A C 1
ATOM 980 O O . LYS A 1 124 ? -39.196 30.372 10.035 1.00 75.06 124 LYS A O 1
ATOM 985 N N . ARG A 1 125 ? -38.240 28.865 8.659 1.00 75.06 125 ARG A N 1
ATOM 986 C CA . ARG A 1 125 ? -39.078 29.177 7.489 1.00 75.06 125 ARG A CA 1
ATOM 987 C C . ARG A 1 125 ? -40.532 28.780 7.732 1.00 75.06 125 ARG A C 1
ATOM 989 O O . ARG A 1 125 ? -41.411 29.594 7.484 1.00 75.06 125 ARG A O 1
ATOM 996 N N . ARG A 1 126 ? -40.781 27.590 8.286 1.00 71.44 126 ARG A N 1
ATOM 997 C CA . ARG A 1 126 ? -42.139 27.116 8.601 1.00 71.44 126 ARG A CA 1
ATOM 998 C C . ARG A 1 126 ? -42.839 28.003 9.635 1.00 71.44 126 ARG A C 1
ATOM 1000 O O . ARG A 1 126 ? -43.979 28.392 9.424 1.00 71.44 126 ARG A O 1
ATOM 1007 N N . CYS A 1 127 ? -42.137 28.390 10.702 1.00 71.38 127 CYS A N 1
ATOM 1008 C CA . CYS A 1 127 ? -42.675 29.312 11.707 1.00 71.38 127 CYS A CA 1
ATOM 1009 C C . CYS A 1 127 ? -42.968 30.710 11.150 1.00 71.38 127 CYS A C 1
ATOM 1011 O O . CYS A 1 127 ? -43.854 31.386 11.660 1.00 71.38 127 CYS A O 1
ATOM 1013 N N . ARG A 1 128 ? -42.216 31.167 10.140 1.00 71.00 128 ARG A N 1
ATOM 1014 C CA . ARG A 1 128 ? -42.481 32.452 9.482 1.00 71.00 128 ARG A CA 1
ATOM 1015 C C . ARG A 1 128 ? -43.755 32.394 8.638 1.00 71.00 128 ARG A C 1
ATOM 1017 O O . ARG A 1 128 ? -44.593 33.265 8.799 1.00 71.00 128 ARG A O 1
ATOM 1024 N N . TRP A 1 129 ? -43.918 31.341 7.838 1.00 60.44 129 TRP A N 1
ATOM 1025 C CA . TRP A 1 129 ? -45.128 31.117 7.038 1.00 60.44 129 TRP A CA 1
ATOM 1026 C C . TRP A 1 129 ? -46.397 31.058 7.894 1.00 60.44 129 TRP A C 1
ATOM 1028 O O . TRP A 1 129 ? -47.376 31.719 7.581 1.00 60.44 129 TRP A O 1
ATOM 1038 N N . MET A 1 130 ? -46.360 30.335 9.019 1.00 62.75 130 MET A N 1
ATOM 1039 C CA . MET A 1 130 ? -47.512 30.252 9.927 1.00 62.75 130 MET A CA 1
ATOM 1040 C C . MET A 1 130 ? -47.905 31.616 10.510 1.00 62.75 130 MET A C 1
ATOM 1042 O O . MET A 1 130 ? -49.086 31.902 10.627 1.00 62.75 130 MET A O 1
ATOM 1046 N N . LYS A 1 131 ? -46.930 32.481 10.819 1.00 63.34 131 LYS A N 1
ATOM 1047 C CA . LYS A 1 131 ? -47.197 33.837 11.328 1.00 63.34 131 LYS A CA 1
ATOM 1048 C C . LYS A 1 131 ? -47.735 34.798 10.266 1.00 63.34 131 LYS A C 1
ATOM 1050 O O . LYS A 1 131 ? -48.385 35.772 10.623 1.00 63.34 131 LYS A O 1
ATOM 1055 N N . GLU A 1 132 ? -47.427 34.562 8.993 1.00 62.97 132 GLU A N 1
ATOM 1056 C CA . GLU A 1 132 ? -47.939 35.365 7.876 1.00 62.97 132 GLU A CA 1
ATOM 1057 C C . GLU A 1 132 ? -49.391 34.981 7.533 1.00 62.97 132 GLU A C 1
ATOM 1059 O O . GLU A 1 132 ? -50.188 35.868 7.232 1.00 62.97 132 GLU A O 1
ATOM 1064 N N . GLU A 1 133 ? -49.771 33.704 7.675 1.00 58.72 133 GLU A N 1
ATOM 1065 C CA . GLU A 1 133 ? -51.171 33.264 7.530 1.00 58.72 133 GLU A CA 1
ATOM 1066 C C . GLU A 1 133 ? -52.065 33.658 8.713 1.00 58.72 133 GLU A C 1
ATOM 1068 O O . GLU A 1 133 ? -53.236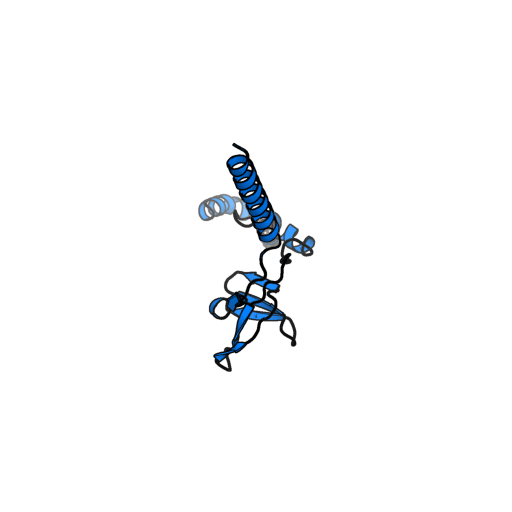 33.951 8.514 1.00 58.72 133 GLU A O 1
ATOM 1073 N N . GLU A 1 134 ? -51.531 33.720 9.935 1.00 55.97 134 GLU A N 1
ATOM 1074 C CA . GLU A 1 134 ? -52.289 34.134 11.132 1.00 55.97 134 GLU A CA 1
ATOM 1075 C C . GLU A 1 134 ? -52.516 35.660 11.214 1.00 55.97 134 GLU A C 1
ATOM 1077 O O . GLU A 1 134 ? -53.210 36.142 12.107 1.00 55.97 134 GLU A O 1
ATOM 1082 N N . SER A 1 135 ? -51.904 36.429 10.304 1.00 54.00 135 SER A N 1
ATOM 1083 C CA . SER A 1 135 ? -51.968 37.896 10.248 1.00 54.00 135 SER A CA 1
ATOM 1084 C C . SER A 1 135 ? -52.777 38.434 9.054 1.00 54.00 135 SER A C 1
ATOM 1086 O O . SER A 1 135 ? -52.771 39.650 8.835 1.00 54.00 135 SER A O 1
ATOM 1088 N N . SER A 1 136 ? -53.437 37.558 8.287 1.00 51.06 136 SER A N 1
ATOM 1089 C CA . SER A 1 136 ? -54.380 37.904 7.208 1.00 51.06 136 SER A CA 1
ATOM 1090 C C . SER A 1 136 ? -55.817 37.622 7.633 1.00 51.06 136 SER A C 1
ATOM 1092 O O . SER A 1 136 ? -56.698 38.417 7.240 1.00 51.06 136 SER A O 1
#

Nearest PDB structures (foldseek):
  5tc2-assembly1_B  TM=8.388E-01  e=1.124E-02  Human immunodeficiency virus 1
  6t6i-assembly1_A  TM=8.111E-01  e=2.020E-02  Human immunodeficiency virus 1
  6u8q-assembly1_J  TM=4.576E-01  e=2.307E-03  Human immunodeficiency virus 1
  6rwl-assembly1_A  TM=4.539E-01  e=5.896E-03  Simian immunodeficiency virus
  6rwo-assembly1_I  TM=4.043E-01  e=3.689E-03  Simian immunodeficiency virus

InterPro domains:
  IPR001037 Integrase, C-terminal, retroviral [PF00552] (62-103)
  IPR001037 Integrase, C-terminal, retroviral [PS51027] (59-106)
  IPR036862 Integrase, C-terminal domain superfamily, retroviral [G3DSA:2.30.30.10] (54-105)
  IPR036862 Integrase, C-terminal domain superfamily, retroviral [SSF50122] (56-104)

Radius of gyration: 27.32 Å; Cα contacts (8 Å, |Δi|>4): 123; chains: 1; bounding box: 79×56×53 Å

Organism: NCBI:txid364589